Protein AF-A0A6C0D1N9-F1 (afdb_monomer_lite)

pLDDT: mean 81.64, std 12.91, range [42.56, 97.25]

Foldseek 3Di:
DWDKFKKKWFQVQFVVQKDWDDDDDDPPADDKTKIKTKTFMDGVVDPDGFWMKMKMWIWGDRPPFTKTKIWIWIDGNLFWTWIDIQDIDRDPDDPVVVSQSVFDWDWTQTGGDPDDPRPSPPWIWTWGWHDDPRMIMTMTITDPPPDD

Secondary structure (DSSP, 8-state):
---EEEEEEEHHHHHHT-EEEP--PPTTSPP-EEEEEEEEEEETT--SEEEEEEEEEEEEE-SS-EEEEEEEEEEETTSEEEEEEEPP-B----HHHHHHHT-EEEEEEPEE-SSS--TTTT-EEEEEEEEETTEEEEEEEEE-----

Sequence (148 aa):
MTSVYQYYLDVEEFVTNLVELPVISITGAPPSASIAARAPLYKVGSTTPIGTCSASFLCLNDGENVFVDISNFINIENGLIVSWFTPTTIQALELDQIIYAMITQAIVRVSTKIGNPNNFFSRTYSLTVTTNGPKIFFLFEYVPLLNA

Organism: NCBI:txid1070528

Structure (mmCIF, N/CA/C/O backbone):
data_AF-A0A6C0D1N9-F1
#
_entry.id   AF-A0A6C0D1N9-F1
#
loop_
_atom_site.group_PDB
_atom_site.id
_atom_site.type_symbol
_atom_site.label_atom_id
_atom_site.label_alt_id
_atom_site.label_comp_id
_atom_site.label_asym_id
_atom_site.label_entity_id
_atom_site.label_seq_id
_atom_site.pdbx_PDB_ins_code
_atom_site.Cartn_x
_atom_site.Cartn_y
_atom_site.Cartn_z
_atom_site.occupancy
_atom_site.B_iso_or_equiv
_atom_site.auth_seq_id
_atom_site.auth_comp_id
_atom_site.auth_asym_id
_atom_site.auth_atom_id
_atom_site.pdbx_PDB_model_num
ATOM 1 N N . MET A 1 1 ? -7.093 -6.998 25.680 1.00 47.91 1 MET A N 1
ATOM 2 C 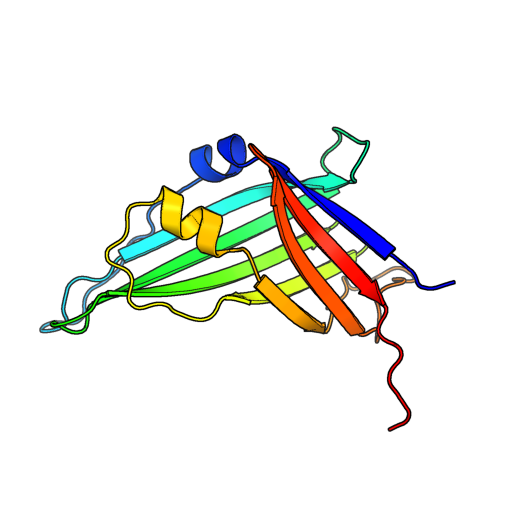CA . MET A 1 1 ? -7.692 -7.143 24.336 1.00 47.91 1 MET A CA 1
ATOM 3 C C . MET A 1 1 ? -6.656 -6.703 23.323 1.00 47.91 1 MET A C 1
ATOM 5 O O . MET A 1 1 ? -6.087 -5.634 23.511 1.00 47.91 1 MET A O 1
ATOM 9 N N . THR A 1 2 ? -6.367 -7.519 22.313 1.00 60.19 2 THR A N 1
ATOM 10 C CA . THR A 1 2 ? -5.480 -7.141 21.204 1.00 60.19 2 THR A CA 1
ATOM 11 C C . THR A 1 2 ? -6.188 -6.078 20.370 1.00 60.19 2 THR A C 1
ATOM 13 O O . THR A 1 2 ? -7.305 -6.309 19.911 1.00 60.19 2 THR A O 1
ATOM 16 N N . SER A 1 3 ? -5.597 -4.891 20.227 1.00 75.88 3 SER A N 1
ATOM 17 C CA . SER A 1 3 ? -6.167 -3.858 19.359 1.00 75.88 3 SER A CA 1
ATOM 18 C C . SER A 1 3 ? -6.010 -4.281 17.902 1.00 75.88 3 SER A C 1
ATOM 20 O O . SER A 1 3 ? -4.886 -4.512 17.451 1.00 75.88 3 SER A O 1
ATOM 22 N N . VAL A 1 4 ? -7.134 -4.358 17.189 1.00 87.94 4 VAL A N 1
ATOM 23 C CA . VAL A 1 4 ? -7.198 -4.686 15.762 1.00 87.94 4 VAL A CA 1
ATOM 24 C C . VAL A 1 4 ? -7.810 -3.506 15.015 1.00 87.94 4 VAL A C 1
ATOM 26 O O . VAL A 1 4 ? -8.898 -3.044 15.365 1.00 87.94 4 VAL A O 1
ATOM 29 N N . TYR A 1 5 ? -7.117 -3.015 13.990 1.00 91.75 5 TYR A N 1
ATOM 30 C CA . TYR A 1 5 ? -7.599 -1.938 13.127 1.00 91.75 5 TYR A CA 1
ATOM 31 C C . TYR A 1 5 ? -7.699 -2.431 11.688 1.00 91.75 5 TYR A C 1
ATOM 33 O O . TYR A 1 5 ? -6.763 -3.039 11.179 1.00 91.75 5 TYR A O 1
ATOM 41 N N . GLN A 1 6 ? -8.833 -2.162 11.041 1.00 95.12 6 GLN A N 1
ATOM 42 C CA . GLN A 1 6 ? -9.104 -2.600 9.674 1.00 95.12 6 GLN A CA 1
ATOM 43 C C . GLN A 1 6 ? -9.527 -1.425 8.805 1.00 95.12 6 GLN A C 1
ATOM 45 O O . GLN A 1 6 ? -10.497 -0.719 9.113 1.00 95.12 6 GLN A O 1
ATOM 50 N N . TYR A 1 7 ? -8.807 -1.261 7.704 1.00 95.88 7 TYR A N 1
ATOM 51 C CA . TYR A 1 7 ? -9.035 -0.220 6.715 1.00 95.88 7 TYR A CA 1
ATOM 52 C C . TYR A 1 7 ? -9.100 -0.823 5.318 1.00 95.88 7 TYR A C 1
ATOM 54 O O . TYR A 1 7 ? -8.637 -1.942 5.108 1.00 95.88 7 TYR A O 1
ATOM 62 N N . TYR A 1 8 ? -9.662 -0.085 4.369 1.00 96.50 8 TYR A N 1
ATOM 63 C CA . TYR A 1 8 ? -9.653 -0.470 2.965 1.00 96.50 8 TYR A CA 1
ATOM 64 C C . TYR A 1 8 ? -9.505 0.740 2.046 1.00 96.50 8 TYR A C 1
ATOM 66 O O . TYR A 1 8 ? -9.779 1.870 2.455 1.00 96.50 8 TYR A O 1
ATOM 74 N N . LEU A 1 9 ? -9.085 0.480 0.812 1.00 96.06 9 LEU A N 1
ATOM 75 C CA . LEU A 1 9 ? -9.242 1.381 -0.329 1.00 96.06 9 LEU A CA 1
ATOM 76 C C . LEU A 1 9 ? -9.971 0.652 -1.460 1.00 96.06 9 LEU A C 1
ATOM 78 O O . LEU A 1 9 ? -9.929 -0.582 -1.529 1.00 96.06 9 LEU A O 1
ATOM 82 N N . ASP A 1 10 ? -10.622 1.414 -2.333 1.00 95.31 10 ASP A N 1
ATOM 83 C CA . ASP A 1 10 ? -11.223 0.910 -3.564 1.00 95.31 10 ASP A CA 1
ATOM 84 C C . ASP A 1 10 ? -10.182 0.910 -4.693 1.00 95.31 10 ASP A C 1
ATOM 86 O O . ASP A 1 10 ? -9.511 1.910 -4.957 1.00 95.31 10 ASP A O 1
ATOM 90 N N . VAL A 1 11 ? -10.027 -0.241 -5.350 1.00 91.81 11 VAL A N 1
ATOM 91 C CA . VAL A 1 11 ? -9.022 -0.465 -6.401 1.00 91.81 11 VAL A CA 1
ATOM 92 C C . VAL A 1 11 ? -9.281 0.439 -7.597 1.00 91.81 11 VAL A C 1
ATOM 94 O O . VAL A 1 11 ? -8.349 1.039 -8.117 1.00 91.81 11 VAL A O 1
ATOM 97 N N . GLU A 1 12 ? -10.540 0.582 -8.007 1.00 92.94 12 GLU A N 1
ATOM 98 C CA . GLU A 1 12 ? -10.917 1.426 -9.144 1.00 92.94 12 GLU A CA 1
ATOM 99 C C . GLU A 1 12 ? -10.542 2.897 -8.914 1.00 92.94 12 GLU A C 1
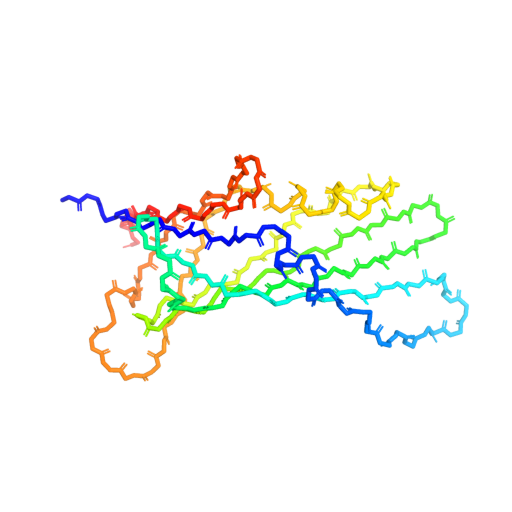ATOM 101 O O . GLU A 1 12 ? -9.973 3.546 -9.794 1.00 92.94 12 GLU A O 1
ATOM 106 N N . GLU A 1 13 ? -10.786 3.415 -7.709 1.00 93.94 13 GLU A N 1
ATOM 107 C CA . GLU A 1 13 ? -10.413 4.784 -7.348 1.00 93.94 13 GLU A CA 1
ATOM 108 C C . GLU A 1 13 ? -8.889 4.955 -7.301 1.00 93.94 13 GLU A C 1
ATOM 110 O O . GLU A 1 13 ? -8.354 5.965 -7.757 1.00 93.94 13 GLU A O 1
ATOM 115 N N . PHE A 1 14 ? -8.168 3.947 -6.806 1.00 93.50 14 PHE A N 1
ATOM 116 C CA . PHE A 1 14 ? -6.709 3.948 -6.806 1.00 93.50 14 PHE A CA 1
ATOM 117 C C . PHE A 1 14 ? -6.121 3.943 -8.221 1.00 93.50 14 PHE A C 1
ATOM 119 O O . PHE A 1 14 ? -5.236 4.748 -8.507 1.00 93.50 14 PHE A O 1
ATOM 126 N N . VAL A 1 15 ? -6.648 3.098 -9.111 1.00 90.88 15 VAL A N 1
ATOM 127 C CA . VAL A 1 15 ? -6.245 3.015 -10.525 1.00 90.88 15 VAL A CA 1
ATOM 128 C C . VAL A 1 15 ? 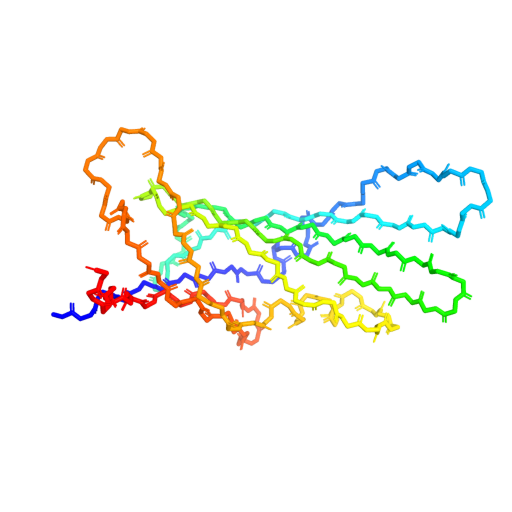-6.517 4.322 -11.255 1.00 90.88 15 VAL A C 1
ATOM 130 O O . VAL A 1 15 ? -5.656 4.818 -11.975 1.00 90.88 15 VAL A O 1
ATOM 133 N N . THR A 1 16 ? -7.692 4.913 -11.036 1.00 93.44 16 THR A N 1
ATOM 134 C CA . THR A 1 16 ? -8.085 6.180 -11.673 1.00 93.44 16 THR A CA 1
ATOM 135 C C . THR A 1 16 ? -7.150 7.330 -11.290 1.00 93.44 16 THR A C 1
ATOM 137 O O . THR A 1 16 ? -6.965 8.265 -12.066 1.00 93.44 16 THR A O 1
ATOM 140 N N . ASN A 1 17 ? -6.522 7.248 -10.115 1.00 92.81 17 ASN A N 1
ATOM 141 C CA . ASN A 1 17 ? -5.577 8.242 -9.614 1.00 92.81 17 ASN A CA 1
ATOM 142 C C . ASN A 1 17 ? -4.106 7.918 -9.929 1.00 92.81 17 ASN A C 1
ATOM 144 O O . ASN A 1 17 ? -3.216 8.572 -9.375 1.00 92.81 17 ASN A O 1
ATOM 148 N N . LEU A 1 18 ? -3.826 6.924 -10.780 1.00 92.31 18 LEU A N 1
ATOM 149 C CA . LEU A 1 18 ? -2.468 6.659 -11.247 1.00 92.31 18 LEU A CA 1
ATOM 150 C C . LEU A 1 18 ? -1.978 7.794 -12.143 1.00 92.31 18 LEU A C 1
ATOM 152 O O . LEU A 1 18 ? -2.655 8.236 -13.071 1.00 92.31 18 LEU A O 1
ATOM 156 N N . VAL A 1 19 ? -0.757 8.234 -11.872 1.00 92.56 19 VAL A N 1
ATOM 157 C CA . VAL A 1 19 ? -0.037 9.223 -12.662 1.00 92.56 19 VAL A CA 1
ATOM 158 C C . VAL A 1 19 ? 1.350 8.697 -12.986 1.00 92.56 19 VAL A C 1
ATOM 160 O O . VAL A 1 19 ? 2.057 8.180 -12.119 1.00 92.56 19 VAL A O 1
ATOM 163 N N . GLU A 1 20 ? 1.750 8.845 -14.242 1.00 90.12 20 GLU A N 1
ATOM 164 C CA . GLU A 1 20 ? 3.133 8.628 -14.646 1.00 90.12 20 GLU A CA 1
ATOM 165 C C . GLU A 1 20 ? 3.971 9.839 -14.222 1.00 90.12 20 GLU A C 1
ATOM 167 O O . GLU A 1 20 ? 3.596 10.995 -14.436 1.00 90.12 20 GLU A O 1
ATOM 172 N N . LEU A 1 21 ? 5.098 9.571 -13.572 1.00 86.75 21 LEU A N 1
ATOM 173 C CA . LEU A 1 21 ? 6.038 10.581 -13.121 1.00 86.75 21 LEU A CA 1
ATOM 174 C C . LEU A 1 21 ? 7.191 10.693 -14.124 1.00 86.75 21 LEU A C 1
ATOM 176 O O . LEU A 1 21 ? 7.682 9.675 -14.614 1.00 86.75 21 LEU A O 1
ATOM 180 N N . PRO A 1 22 ? 7.679 11.911 -14.407 1.00 83.38 22 PRO A N 1
ATOM 181 C CA . PRO A 1 22 ? 8.795 12.093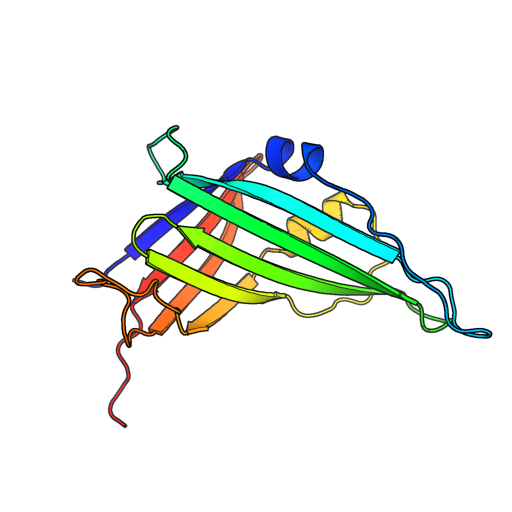 -15.322 1.00 83.38 22 PRO A CA 1
ATOM 182 C C . PRO A 1 22 ? 10.060 11.422 -14.773 1.00 83.38 22 PRO A C 1
ATOM 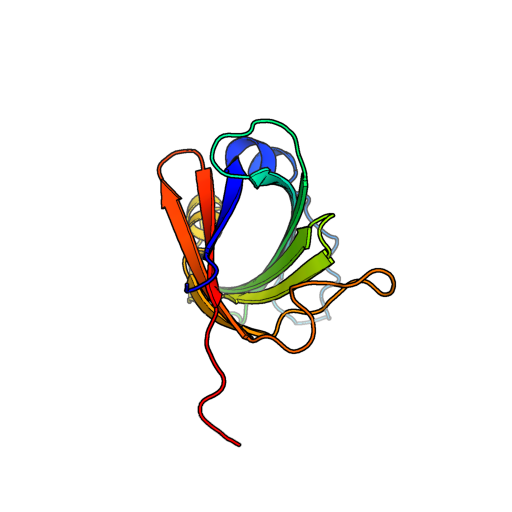184 O O . PRO A 1 22 ? 10.516 11.738 -13.672 1.00 83.38 22 PRO A O 1
ATOM 187 N N . VAL A 1 23 ? 10.654 10.530 -15.570 1.00 81.19 23 VAL A N 1
ATOM 188 C CA . VAL A 1 23 ? 11.932 9.875 -15.267 1.00 81.19 23 VAL A CA 1
ATOM 189 C C . VAL A 1 23 ? 13.007 10.414 -16.203 1.00 81.19 23 VAL A C 1
ATOM 191 O O . VAL A 1 23 ? 12.860 10.390 -17.424 1.00 81.19 23 VAL A O 1
ATOM 194 N N . ILE A 1 24 ? 14.109 10.904 -15.635 1.00 78.06 24 ILE A N 1
ATOM 195 C CA . ILE A 1 24 ? 15.277 11.320 -16.414 1.00 78.06 24 ILE A CA 1
ATOM 196 C C . ILE A 1 24 ? 16.215 10.124 -16.508 1.00 78.06 24 ILE A C 1
ATOM 198 O O . ILE A 1 24 ? 16.778 9.686 -15.506 1.00 78.06 24 ILE A O 1
ATOM 202 N N . SER A 1 25 ? 16.384 9.601 -17.720 1.00 72.94 25 SER A N 1
ATOM 203 C CA . SER A 1 25 ? 17.365 8.548 -17.974 1.00 72.94 25 SER A CA 1
ATOM 204 C C . SER A 1 25 ? 18.775 9.130 -17.964 1.00 72.94 25 SER A C 1
ATOM 206 O O . SER A 1 25 ? 19.033 10.190 -18.536 1.00 72.94 25 SER A O 1
ATOM 208 N N . ILE A 1 26 ? 19.699 8.417 -17.330 1.00 78.31 26 ILE A N 1
ATOM 209 C CA . ILE A 1 26 ? 21.129 8.700 -17.445 1.00 78.31 26 ILE A CA 1
ATOM 210 C C . ILE A 1 26 ? 21.608 8.099 -18.772 1.00 78.31 26 ILE A C 1
ATOM 212 O O . ILE A 1 26 ? 21.183 7.009 -19.152 1.00 78.31 26 ILE A O 1
ATOM 216 N N . THR A 1 27 ? 22.477 8.803 -19.499 1.00 80.12 27 THR A N 1
ATOM 217 C CA . THR A 1 27 ? 23.006 8.336 -20.789 1.00 80.12 27 THR A CA 1
ATOM 218 C C . THR A 1 27 ? 23.582 6.922 -20.678 1.00 80.12 27 THR A C 1
ATOM 220 O O . THR A 1 27 ? 24.480 6.683 -19.874 1.00 80.12 27 THR A O 1
ATOM 223 N N . GLY A 1 28 ? 23.086 5.999 -21.507 1.00 74.62 28 GLY A N 1
ATOM 224 C CA . GLY A 1 28 ? 23.526 4.599 -21.535 1.00 74.62 28 GLY A CA 1
ATOM 225 C C . GLY A 1 28 ? 22.788 3.665 -20.570 1.00 74.62 28 GLY A C 1
ATOM 226 O O . GLY A 1 28 ? 23.039 2.464 -20.612 1.00 74.62 28 GLY A O 1
ATOM 227 N N . ALA A 1 29 ? 21.874 4.178 -19.740 1.00 77.94 29 ALA A N 1
ATOM 228 C CA . ALA A 1 29 ? 20.999 3.349 -18.917 1.00 77.94 29 ALA A CA 1
ATOM 229 C C . ALA A 1 29 ? 19.770 2.867 -19.718 1.00 77.94 29 ALA A C 1
ATOM 231 O O . ALA A 1 29 ? 19.266 3.616 -20.565 1.00 77.94 29 ALA A O 1
ATOM 232 N N . PRO A 1 30 ? 19.259 1.652 -19.453 1.00 77.50 30 PRO A N 1
ATOM 233 C CA . PRO A 1 30 ? 17.987 1.200 -20.004 1.00 77.50 30 PRO A CA 1
ATOM 234 C C . PRO A 1 30 ? 16.820 2.104 -19.560 1.00 77.50 30 PRO A C 1
ATOM 236 O O . PRO A 1 30 ? 16.887 2.733 -18.497 1.00 77.50 30 PRO A O 1
ATOM 239 N N . PRO A 1 31 ? 15.732 2.176 -20.350 1.00 75.75 31 PRO A N 1
ATOM 240 C CA . PRO A 1 31 ? 14.576 2.993 -20.006 1.00 75.75 31 PRO A CA 1
ATOM 241 C C . PRO A 1 31 ? 13.943 2.506 -18.698 1.00 75.75 31 PRO A C 1
ATOM 243 O O . PRO A 1 31 ? 13.713 1.313 -18.511 1.00 75.75 31 PRO A O 1
ATOM 246 N N . SER A 1 32 ? 13.652 3.447 -17.804 1.00 80.00 32 SER A N 1
ATOM 247 C CA . SER A 1 32 ? 12.964 3.210 -16.531 1.00 80.00 32 SER A CA 1
ATOM 248 C C . SER A 1 32 ? 11.673 4.022 -16.489 1.00 80.00 32 SER A C 1
ATOM 250 O O . SER A 1 32 ? 11.593 5.086 -17.105 1.00 80.00 32 SER A O 1
ATOM 252 N N . ALA A 1 33 ? 10.680 3.537 -15.748 1.00 83.94 33 ALA A N 1
ATOM 253 C CA . ALA A 1 33 ? 9.396 4.212 -15.574 1.00 83.94 33 ALA A CA 1
ATOM 254 C C . ALA A 1 33 ? 9.082 4.385 -14.088 1.00 83.94 33 ALA A C 1
ATOM 256 O O . ALA A 1 33 ? 9.518 3.598 -13.247 1.00 83.94 33 ALA A O 1
ATOM 257 N N . SER A 1 34 ? 8.329 5.431 -13.765 1.00 87.81 34 SER A N 1
ATOM 258 C CA . SER A 1 34 ? 7.870 5.698 -12.408 1.00 87.81 34 SER A CA 1
ATOM 259 C C . SER A 1 34 ? 6.397 6.052 -12.458 1.00 87.81 34 SER A C 1
ATOM 261 O O . SER A 1 34 ? 5.996 6.947 -13.197 1.00 87.81 34 SER A O 1
ATOM 263 N N . ILE A 1 35 ? 5.589 5.335 -11.689 1.00 90.75 35 ILE A N 1
ATOM 264 C CA . ILE A 1 35 ? 4.149 5.561 -11.587 1.00 90.75 35 ILE A CA 1
ATOM 265 C C . ILE A 1 35 ? 3.828 5.775 -10.114 1.00 90.75 35 ILE A C 1
ATOM 267 O O . ILE A 1 35 ? 4.407 5.127 -9.245 1.00 90.75 35 ILE A O 1
ATOM 271 N N . ALA A 1 36 ? 2.905 6.673 -9.804 1.00 92.56 36 ALA A N 1
ATOM 272 C CA . ALA A 1 36 ? 2.404 6.838 -8.450 1.00 92.56 36 ALA A CA 1
ATOM 273 C C . ALA A 1 36 ? 0.884 6.940 -8.443 1.00 92.56 36 ALA A C 1
ATOM 275 O O . ALA A 1 36 ? 0.286 7.435 -9.389 1.00 92.56 36 ALA A O 1
ATOM 276 N N . ALA A 1 37 ? 0.261 6.503 -7.357 1.00 94.19 37 ALA A N 1
ATOM 277 C CA . ALA A 1 37 ? -1.162 6.697 -7.116 1.00 94.19 37 ALA A CA 1
ATOM 278 C C . ALA A 1 37 ? -1.417 7.112 -5.674 1.00 94.19 37 ALA A C 1
ATOM 280 O O . ALA A 1 37 ? -0.635 6.823 -4.761 1.00 94.19 37 ALA A O 1
ATOM 281 N N . ARG A 1 38 ? -2.555 7.775 -5.477 1.00 94.88 38 ARG A N 1
ATOM 282 C CA . ARG A 1 38 ? -3.085 8.123 -4.164 1.00 94.88 38 ARG A CA 1
ATOM 283 C C . ARG A 1 38 ? -4.589 7.898 -4.144 1.00 94.88 38 ARG A C 1
ATOM 285 O O . ARG A 1 38 ? -5.290 8.386 -5.018 1.00 94.88 38 ARG A O 1
ATOM 292 N N . ALA A 1 39 ? -5.083 7.212 -3.122 1.00 96.25 39 ALA A N 1
ATOM 293 C CA . ALA A 1 39 ? -6.508 6.980 -2.907 1.00 96.25 39 ALA A CA 1
ATOM 294 C C . ALA A 1 39 ? -6.903 7.291 -1.459 1.00 96.25 39 ALA A C 1
ATOM 296 O O . ALA A 1 39 ? -6.055 7.216 -0.554 1.00 96.25 39 ALA A O 1
ATOM 297 N N . PRO A 1 40 ? -8.173 7.646 -1.208 1.00 97.25 40 PRO A N 1
ATOM 298 C CA . PRO A 1 40 ? -8.700 7.697 0.144 1.00 97.25 40 PRO A CA 1
ATOM 299 C C . PRO A 1 40 ? -8.663 6.318 0.811 1.00 97.25 40 PRO A C 1
ATOM 301 O O . PRO A 1 40 ? -8.698 5.269 0.171 1.00 97.25 40 PRO A O 1
ATOM 304 N N . LEU A 1 41 ? -8.579 6.340 2.138 1.00 97.12 41 LEU A N 1
ATOM 305 C CA . LEU A 1 41 ? -8.747 5.169 2.988 1.00 97.12 41 LEU A CA 1
ATOM 306 C C . LEU A 1 41 ? -10.045 5.269 3.764 1.00 97.12 41 LEU A C 1
ATOM 308 O O . LEU A 1 41 ? -10.401 6.328 4.283 1.00 97.12 41 LEU A O 1
ATOM 312 N N . TYR A 1 42 ? -10.672 4.121 3.946 1.00 96.81 42 TYR A N 1
ATOM 313 C CA . TYR A 1 42 ? -11.926 3.959 4.652 1.00 96.81 42 TYR A CA 1
ATOM 314 C C . TYR A 1 42 ? -11.749 2.991 5.812 1.00 96.81 42 TYR A C 1
ATOM 316 O O . TYR A 1 42 ? -10.940 2.065 5.766 1.00 96.81 42 TYR A O 1
ATOM 324 N N . LYS A 1 43 ? -12.540 3.170 6.868 1.00 95.69 43 LYS A N 1
ATOM 325 C CA . LYS A 1 43 ? -12.678 2.153 7.915 1.00 95.69 43 LYS A CA 1
ATOM 326 C C . LYS A 1 43 ? -13.652 1.082 7.438 1.00 95.69 43 LYS A C 1
ATOM 328 O O . LYS A 1 43 ? -14.700 1.426 6.896 1.00 95.69 43 LYS A O 1
ATOM 333 N N . VAL A 1 44 ? -13.366 -0.197 7.689 1.00 94.06 44 VAL A N 1
ATOM 334 C CA . VAL A 1 44 ? -14.326 -1.276 7.385 1.00 94.06 44 VAL A CA 1
ATOM 335 C C . VAL A 1 44 ? -15.672 -0.987 8.067 1.00 94.06 44 VAL A C 1
ATOM 337 O O . VAL A 1 44 ? -15.720 -0.687 9.260 1.00 94.06 44 VAL A O 1
ATOM 340 N N . GLY A 1 45 ? -16.756 -1.035 7.285 1.00 93.25 45 GLY A N 1
ATOM 341 C CA . GLY A 1 45 ? -18.112 -0.673 7.720 1.00 93.25 45 GLY A CA 1
ATOM 342 C C . GLY A 1 45 ? -18.479 0.811 7.568 1.00 93.25 45 GLY A C 1
ATOM 343 O O . GLY A 1 45 ? -19.591 1.188 7.921 1.00 93.25 45 GLY A O 1
ATOM 344 N N . SER A 1 46 ? -17.581 1.649 7.043 1.00 94.50 46 SER A N 1
ATOM 345 C CA . SER A 1 46 ? -17.822 3.064 6.743 1.00 94.50 46 SER A CA 1
ATOM 346 C C . SER A 1 46 ? -17.500 3.379 5.281 1.00 94.50 46 SER A C 1
ATOM 348 O O . SER A 1 46 ? -16.618 2.760 4.684 1.00 94.50 46 SER A O 1
ATOM 350 N N . THR A 1 47 ? -18.195 4.369 4.725 1.00 93.69 47 THR A N 1
ATOM 351 C CA . THR A 1 47 ? -17.929 4.965 3.404 1.00 93.69 47 THR A CA 1
ATOM 352 C C . THR A 1 47 ? -17.361 6.381 3.514 1.00 93.69 47 THR A C 1
ATOM 354 O O . THR A 1 47 ? -17.172 7.050 2.505 1.00 93.69 47 THR A O 1
ATOM 357 N N . THR A 1 48 ? -17.096 6.866 4.730 1.00 95.94 48 THR A N 1
ATOM 358 C CA . THR A 1 48 ? -16.453 8.167 4.947 1.00 95.94 48 THR A CA 1
ATOM 359 C C . THR A 1 48 ? -14.933 8.002 4.880 1.00 95.94 48 THR A C 1
ATOM 361 O O . THR A 1 48 ? -14.402 7.180 5.640 1.00 95.94 48 THR A O 1
ATOM 364 N N . PRO A 1 49 ? -14.225 8.765 4.025 1.00 96.31 49 PRO A N 1
ATOM 365 C CA . PRO A 1 49 ? -12.767 8.790 4.013 1.00 96.31 49 PRO A CA 1
ATOM 366 C C . PRO A 1 49 ? -12.209 9.233 5.368 1.00 96.31 49 PRO A C 1
ATOM 368 O O . PRO A 1 49 ? -12.733 10.154 5.987 1.00 96.31 49 PRO A O 1
ATOM 371 N N . ILE A 1 50 ? -11.143 8.584 5.826 1.00 95.50 50 ILE A N 1
ATOM 372 C CA . ILE A 1 50 ? -10.484 8.860 7.119 1.00 95.50 50 ILE A CA 1
ATOM 373 C C . ILE A 1 50 ? -8.967 9.032 6.988 1.00 95.50 50 ILE A C 1
ATOM 375 O O . ILE A 1 50 ? -8.239 9.077 7.983 1.00 95.50 50 ILE A O 1
ATOM 379 N N . GLY A 1 51 ? -8.459 9.052 5.761 1.00 95.06 51 GLY A N 1
ATOM 380 C CA . GLY A 1 51 ? -7.035 9.089 5.479 1.00 95.06 51 GLY A CA 1
ATOM 381 C C . GLY A 1 51 ? -6.744 8.849 4.010 1.00 95.06 51 GLY A C 1
ATOM 382 O O . GLY A 1 51 ? -7.650 8.838 3.180 1.00 95.06 51 GLY A O 1
ATOM 383 N N . THR A 1 52 ? -5.472 8.628 3.701 1.00 96.25 52 THR A N 1
ATOM 384 C CA . THR A 1 52 ? -5.018 8.326 2.342 1.00 96.25 52 THR A CA 1
ATOM 385 C C . THR A 1 52 ? -3.981 7.217 2.332 1.00 96.25 52 THR A C 1
ATOM 387 O O . THR A 1 52 ? -3.116 7.179 3.212 1.00 96.25 52 THR A O 1
ATOM 390 N N . CYS A 1 53 ? -4.033 6.382 1.299 1.00 95.19 53 CYS A N 1
ATOM 391 C CA . CYS A 1 53 ? -2.965 5.478 0.903 1.00 95.19 53 CYS A CA 1
ATOM 392 C C . CYS A 1 53 ? -2.316 6.026 -0.367 1.00 95.19 53 CYS A C 1
ATOM 394 O O . CYS A 1 53 ? -3.017 6.418 -1.297 1.00 95.19 53 CYS A O 1
ATOM 396 N N . SER A 1 54 ? -0.992 6.041 -0.407 1.00 94.75 54 SER A N 1
ATOM 397 C CA . SER A 1 54 ? -0.210 6.343 -1.598 1.00 94.75 54 SER A CA 1
ATOM 398 C C . SER A 1 54 ? 0.711 5.171 -1.894 1.00 94.75 54 SER A C 1
ATOM 400 O O . SER A 1 54 ? 1.243 4.567 -0.961 1.00 94.75 54 SER A O 1
ATOM 402 N N . ALA A 1 55 ? 0.942 4.887 -3.171 1.00 92.62 55 ALA A N 1
ATOM 403 C CA . ALA A 1 55 ? 2.021 4.000 -3.575 1.00 92.62 55 ALA A CA 1
ATOM 404 C C . ALA A 1 55 ? 2.794 4.589 -4.751 1.00 92.62 55 ALA A C 1
ATO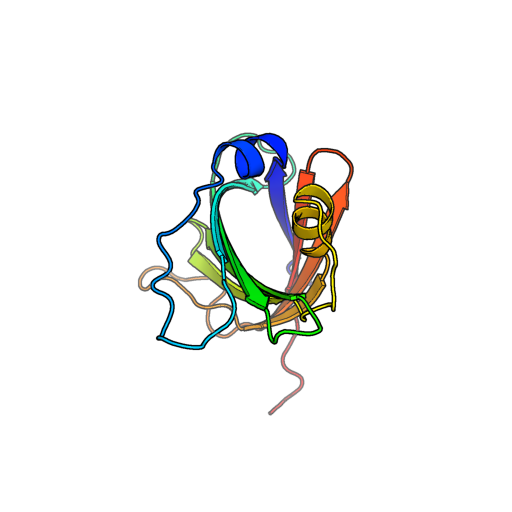M 406 O O . ALA A 1 55 ? 2.225 5.305 -5.577 1.00 92.62 55 ALA A O 1
ATOM 407 N N . SER A 1 56 ? 4.083 4.282 -4.811 1.00 91.38 56 SER A N 1
ATOM 408 C CA . SER A 1 56 ? 4.935 4.552 -5.963 1.00 91.38 56 SER A CA 1
ATOM 409 C C . SER A 1 56 ? 5.556 3.256 -6.456 1.00 91.38 56 SER A C 1
ATOM 411 O O . SER A 1 56 ? 6.060 2.468 -5.654 1.00 91.38 56 SER A O 1
ATOM 413 N N . PHE A 1 57 ? 5.539 3.089 -7.769 1.00 87.81 57 PHE A N 1
ATOM 414 C CA . PHE A 1 57 ? 6.022 1.943 -8.515 1.00 87.81 57 PHE A CA 1
ATOM 415 C C . PHE A 1 57 ? 7.215 2.410 -9.337 1.00 87.81 57 PHE A C 1
ATOM 417 O O . PHE A 1 57 ? 7.059 3.194 -10.275 1.00 87.81 57 PHE A O 1
ATOM 424 N N . LEU A 1 58 ? 8.407 1.972 -8.950 1.00 87.25 58 LEU A N 1
ATOM 425 C CA . LEU A 1 58 ? 9.628 2.236 -9.692 1.00 87.25 58 LEU A CA 1
ATOM 426 C C . LEU A 1 58 ? 9.956 0.997 -10.521 1.00 87.25 58 LEU A C 1
ATOM 428 O O . LEU A 1 58 ? 10.300 -0.047 -9.971 1.00 87.25 58 LEU A O 1
ATOM 432 N N . CYS A 1 59 ? 9.842 1.129 -11.838 1.00 83.06 59 CYS A N 1
ATOM 433 C CA . CYS A 1 59 ? 10.156 0.077 -12.793 1.00 83.06 59 CYS A CA 1
ATOM 434 C C . CYS A 1 59 ? 11.587 0.275 -13.298 1.00 83.06 59 CYS A C 1
ATOM 436 O O . CYS A 1 59 ? 11.859 1.209 -14.059 1.00 83.06 59 CYS A O 1
ATOM 438 N N . LEU A 1 60 ? 12.489 -0.607 -12.876 1.00 81.00 60 LEU A N 1
ATOM 439 C CA . LEU A 1 60 ? 13.894 -0.618 -13.265 1.00 81.00 60 LEU A CA 1
ATOM 440 C C . LEU A 1 60 ? 14.130 -1.711 -14.299 1.00 81.00 60 LEU A C 1
ATOM 442 O O . LEU A 1 60 ? 13.765 -2.863 -14.082 1.00 81.00 60 LEU A O 1
ATOM 446 N N . ASN A 1 61 ? 14.767 -1.352 -15.406 1.00 78.06 61 ASN A N 1
ATOM 447 C CA . ASN A 1 61 ? 15.208 -2.295 -16.425 1.00 78.06 61 ASN A CA 1
ATOM 448 C C . ASN A 1 61 ? 16.740 -2.367 -16.387 1.00 78.06 61 ASN A C 1
ATOM 450 O O . ASN A 1 61 ? 17.398 -1.327 -16.435 1.00 78.06 61 ASN A O 1
ATOM 454 N N . ASP A 1 62 ? 17.309 -3.567 -16.274 1.00 78.94 62 ASP A N 1
ATOM 455 C CA . ASP A 1 62 ? 18.767 -3.782 -16.271 1.00 78.94 62 ASP A CA 1
ATOM 456 C C . ASP A 1 62 ? 19.320 -4.268 -17.626 1.00 78.94 62 ASP A C 1
ATOM 458 O O . ASP A 1 62 ? 20.521 -4.488 -17.768 1.00 78.94 62 ASP A O 1
ATOM 462 N N . GLY A 1 63 ? 18.456 -4.381 -18.639 1.00 76.12 63 GLY A N 1
ATOM 463 C CA . GLY A 1 63 ? 18.756 -4.894 -19.975 1.00 76.12 63 GLY A CA 1
ATOM 464 C C . GLY A 1 63 ? 18.315 -6.343 -20.194 1.00 76.12 63 GLY A C 1
ATOM 465 O O . GLY A 1 63 ? 18.112 -6.733 -21.343 1.00 76.12 63 GLY A O 1
ATOM 466 N N . GLU A 1 64 ? 18.108 -7.115 -19.124 1.00 78.06 64 GLU A N 1
ATOM 467 C CA . GLU A 1 64 ? 17.666 -8.516 -19.178 1.00 78.06 64 GLU A CA 1
ATOM 468 C C . GLU A 1 64 ? 16.322 -8.726 -18.467 1.00 78.06 64 GLU A C 1
ATOM 470 O O . GLU A 1 64 ? 15.494 -9.517 -18.921 1.00 78.06 64 GLU A O 1
ATOM 475 N N . ASN A 1 65 ? 16.083 -7.995 -17.378 1.00 74.38 65 ASN A N 1
ATOM 476 C CA . ASN A 1 65 ? 14.925 -8.119 -16.504 1.00 74.38 65 ASN A CA 1
ATOM 477 C C . ASN A 1 65 ? 14.290 -6.754 -16.209 1.00 74.38 65 ASN A C 1
ATOM 479 O O . ASN A 1 65 ? 14.934 -5.705 -16.264 1.00 74.38 65 ASN A O 1
ATOM 483 N N . VAL A 1 66 ? 13.007 -6.790 -15.836 1.00 76.44 66 VAL A N 1
ATOM 484 C CA . VAL A 1 66 ? 12.288 -5.645 -15.265 1.00 76.44 66 VAL A CA 1
ATOM 485 C C . VAL A 1 66 ? 11.975 -5.945 -13.802 1.00 76.44 66 VAL A C 1
ATOM 487 O O . VAL A 1 66 ? 11.336 -6.951 -13.483 1.00 76.44 66 VAL A O 1
ATOM 490 N N . PHE A 1 67 ? 12.431 -5.060 -12.922 1.00 78.19 67 PHE A N 1
ATOM 491 C CA . PHE A 1 67 ? 12.160 -5.075 -11.490 1.00 78.19 67 PHE A CA 1
ATOM 492 C C . PHE A 1 67 ? 11.165 -3.975 -11.156 1.00 78.19 67 PHE A C 1
ATOM 494 O O . PHE A 1 67 ? 11.294 -2.857 -11.655 1.00 78.19 67 PHE A O 1
ATOM 501 N N . VAL A 1 68 ? 10.203 -4.275 -10.284 1.00 82.06 68 VAL A N 1
ATOM 502 C CA . VAL A 1 68 ? 9.257 -3.274 -9.783 1.00 82.06 68 VAL A CA 1
ATOM 503 C C . VAL A 1 68 ? 9.374 -3.149 -8.277 1.00 82.06 68 VAL A C 1
ATOM 505 O O . VAL A 1 68 ? 8.978 -4.044 -7.530 1.00 82.06 68 VAL A O 1
ATOM 508 N N . ASP A 1 69 ? 9.925 -2.019 -7.847 1.00 83.38 69 ASP A N 1
ATOM 509 C CA . ASP A 1 69 ? 9.961 -1.606 -6.451 1.00 83.38 69 ASP A CA 1
ATOM 510 C C . ASP A 1 69 ? 8.661 -0.877 -6.109 1.00 83.38 69 ASP A C 1
ATOM 512 O O . ASP A 1 69 ? 8.328 0.146 -6.715 1.00 83.38 69 ASP A O 1
ATOM 516 N N . ILE A 1 70 ? 7.937 -1.374 -5.104 1.00 87.38 70 ILE A N 1
ATOM 517 C CA . ILE A 1 70 ? 6.699 -0.748 -4.631 1.00 87.38 70 ILE A CA 1
ATOM 518 C C . ILE A 1 70 ? 6.938 -0.153 -3.250 1.00 87.38 70 ILE A C 1
ATOM 520 O O . ILE A 1 70 ? 7.187 -0.868 -2.276 1.00 87.38 70 ILE A O 1
ATOM 524 N N . SER A 1 71 ? 6.819 1.168 -3.155 1.00 90.06 71 SER A N 1
ATOM 525 C CA . SER A 1 71 ? 6.839 1.887 -1.879 1.00 90.06 71 SER A CA 1
ATOM 526 C C . SER A 1 71 ? 5.428 2.305 -1.516 1.00 90.06 71 SER A C 1
ATOM 528 O O . SER A 1 71 ? 4.767 2.985 -2.295 1.00 90.06 71 SER A O 1
ATOM 530 N N . ASN A 1 72 ? 4.976 1.933 -0.324 1.00 92.00 72 ASN A N 1
ATOM 531 C CA . ASN A 1 72 ? 3.625 2.200 0.146 1.00 92.00 72 ASN A CA 1
ATOM 532 C C . ASN A 1 72 ? 3.650 3.161 1.331 1.00 92.00 72 ASN A C 1
ATOM 534 O O . ASN A 1 72 ? 4.563 3.126 2.162 1.00 92.00 72 ASN A O 1
ATOM 538 N N . PHE A 1 73 ? 2.620 3.995 1.433 1.00 93.12 73 PHE A N 1
ATOM 539 C CA . PHE A 1 73 ? 2.461 4.966 2.504 1.00 93.12 73 PHE A CA 1
ATOM 540 C C . PHE A 1 73 ? 0.991 5.128 2.894 1.00 93.12 73 PHE A C 1
ATOM 542 O O . PHE A 1 73 ? 0.144 5.430 2.060 1.00 93.12 73 PHE A O 1
ATOM 549 N N . ILE A 1 74 ? 0.693 4.996 4.182 1.00 93.62 74 ILE A N 1
ATOM 550 C CA . ILE A 1 74 ? -0.621 5.227 4.779 1.00 93.62 74 ILE A CA 1
ATOM 551 C C . ILE A 1 74 ? -0.529 6.397 5.750 1.00 93.62 74 ILE A C 1
ATOM 553 O O . ILE A 1 74 ? 0.379 6.463 6.578 1.00 93.62 74 ILE A O 1
ATOM 557 N N . ASN A 1 75 ? -1.514 7.290 5.692 1.00 92.56 75 ASN A N 1
ATOM 558 C CA . ASN A 1 75 ? -1.691 8.376 6.647 1.00 92.56 75 ASN A CA 1
ATOM 559 C C . ASN A 1 75 ? -3.173 8.528 6.991 1.00 92.56 75 ASN A C 1
ATOM 561 O O . ASN A 1 75 ? -3.969 8.944 6.149 1.00 92.56 75 ASN A O 1
ATOM 565 N N . ILE A 1 76 ? -3.526 8.205 8.233 1.00 90.69 76 ILE A N 1
ATOM 566 C CA . ILE A 1 76 ? -4.892 8.275 8.754 1.00 90.69 76 ILE A CA 1
ATOM 567 C C . ILE A 1 76 ? -5.013 9.455 9.724 1.00 90.69 76 ILE A C 1
ATOM 569 O O . ILE A 1 76 ? -4.075 9.837 10.432 1.00 90.69 76 ILE A O 1
ATOM 573 N N . GLU A 1 77 ? -6.188 10.072 9.761 1.00 85.56 77 GLU A N 1
ATOM 574 C CA . GLU A 1 77 ? -6.496 11.218 10.622 1.00 85.56 77 GLU A CA 1
ATOM 575 C C . GLU A 1 77 ? -6.332 10.918 12.114 1.00 85.56 77 GLU A C 1
ATOM 577 O O . GLU A 1 77 ? -5.894 11.785 12.865 1.00 85.56 77 GLU A O 1
ATOM 582 N N . ASN A 1 78 ? -6.563 9.669 12.530 1.00 82.31 78 ASN A N 1
ATOM 583 C CA . ASN A 1 78 ? -6.345 9.205 13.905 1.00 82.31 78 ASN A CA 1
ATOM 584 C C . ASN A 1 78 ? -4.860 9.140 14.321 1.00 82.31 78 ASN A C 1
ATOM 586 O O . ASN A 1 78 ? -4.549 8.731 15.440 1.00 82.31 78 ASN A O 1
ATOM 590 N N . GLY A 1 79 ? -3.952 9.522 13.421 1.00 82.44 79 GLY A N 1
ATOM 591 C CA . GLY A 1 79 ? -2.526 9.616 13.672 1.00 82.44 79 GLY A CA 1
ATOM 592 C C . GLY A 1 79 ? -1.740 8.338 13.388 1.00 82.44 79 GLY A C 1
ATOM 593 O O . GLY A 1 79 ? -0.556 8.322 13.717 1.00 82.44 79 GLY A O 1
ATOM 594 N N . LEU A 1 80 ? -2.349 7.308 12.786 1.00 86.62 80 LEU A N 1
ATOM 595 C CA . LEU A 1 80 ? -1.637 6.161 12.213 1.00 86.62 80 LEU A CA 1
ATOM 596 C C . LEU A 1 80 ? -0.914 6.593 10.926 1.00 86.62 80 LEU A C 1
ATOM 598 O O . LEU A 1 80 ? -1.567 6.931 9.936 1.00 86.62 80 LEU A O 1
ATOM 602 N N . ILE A 1 81 ? 0.420 6.562 10.929 1.00 88.69 81 ILE A N 1
ATOM 603 C CA . ILE A 1 81 ? 1.250 6.755 9.732 1.00 88.69 81 ILE A CA 1
ATOM 604 C C . ILE A 1 81 ? 2.160 5.544 9.557 1.00 88.69 81 ILE A C 1
ATOM 606 O O . ILE A 1 81 ? 2.870 5.162 10.485 1.00 88.69 81 ILE A O 1
ATOM 610 N N . VAL A 1 82 ? 2.164 4.939 8.373 1.00 89.25 82 VAL A N 1
ATOM 611 C CA . VAL A 1 82 ? 2.955 3.734 8.091 1.00 89.25 82 VAL A CA 1
ATOM 612 C C . VAL A 1 82 ? 3.537 3.815 6.692 1.00 89.25 82 VAL A C 1
ATOM 614 O O . VAL A 1 82 ? 2.831 4.188 5.762 1.00 89.25 82 VAL A O 1
ATOM 617 N N . SER A 1 83 ? 4.798 3.428 6.534 1.00 89.25 83 SER A N 1
ATOM 618 C CA . SER A 1 83 ? 5.395 3.133 5.234 1.00 89.25 83 SER A CA 1
ATOM 619 C C . SER A 1 83 ? 5.995 1.735 5.236 1.00 89.25 83 SER A C 1
ATOM 621 O O . SER A 1 83 ? 6.468 1.254 6.268 1.00 89.25 83 SER A O 1
ATOM 623 N N . TRP A 1 84 ? 5.952 1.073 4.086 1.00 88.31 84 TRP A N 1
ATOM 624 C CA . TRP A 1 84 ? 6.598 -0.220 3.884 1.00 88.31 84 TRP A CA 1
ATOM 625 C C . TRP A 1 84 ? 6.927 -0.423 2.407 1.00 88.31 84 TRP A C 1
ATOM 627 O O . TRP A 1 84 ? 6.294 0.164 1.526 1.00 88.31 84 TRP A O 1
ATOM 637 N N . PHE A 1 85 ? 7.907 -1.281 2.149 1.00 83.12 85 PHE A N 1
ATOM 638 C CA . PHE A 1 85 ? 8.238 -1.740 0.807 1.00 83.12 85 PHE A CA 1
ATOM 639 C C . PHE A 1 85 ? 7.585 -3.097 0.567 1.00 83.12 85 PHE A C 1
ATOM 641 O O . PHE A 1 85 ? 7.568 -3.944 1.465 1.00 83.12 85 PHE A O 1
ATOM 648 N N . THR A 1 86 ? 7.049 -3.307 -0.630 1.00 81.81 86 THR A N 1
ATOM 649 C CA . THR A 1 86 ? 6.677 -4.649 -1.082 1.00 81.81 86 THR A CA 1
ATOM 650 C C . THR A 1 86 ? 7.878 -5.246 -1.817 1.00 81.81 86 THR A C 1
ATOM 652 O O . THR A 1 86 ? 8.433 -4.554 -2.672 1.00 81.81 86 THR A O 1
ATOM 655 N N . PRO A 1 87 ? 8.314 -6.478 -1.490 1.00 64.88 87 PRO A N 1
ATOM 656 C CA . PRO A 1 87 ? 9.459 -7.104 -2.146 1.00 64.88 87 PRO A CA 1
ATOM 657 C C . PRO A 1 87 ? 9.316 -7.127 -3.672 1.00 64.88 87 PRO A C 1
ATOM 659 O O . PRO A 1 87 ? 8.248 -7.457 -4.190 1.00 64.88 87 PRO A O 1
ATOM 662 N N . THR A 1 88 ? 10.404 -6.808 -4.371 1.00 63.47 88 THR A N 1
ATOM 663 C CA . THR A 1 88 ? 10.497 -6.878 -5.831 1.00 63.47 88 THR A CA 1
ATOM 664 C C . THR A 1 88 ? 10.248 -8.291 -6.328 1.00 63.47 88 THR A C 1
ATOM 666 O O . THR A 1 88 ? 10.779 -9.266 -5.794 1.00 63.47 88 THR A O 1
ATOM 669 N N . THR A 1 89 ? 9.478 -8.407 -7.404 1.00 59.84 89 THR A N 1
ATOM 670 C CA . THR A 1 89 ? 9.462 -9.618 -8.227 1.00 59.84 89 THR A CA 1
ATOM 671 C C . THR A 1 89 ? 9.999 -9.275 -9.613 1.00 59.84 89 THR A C 1
ATOM 673 O O . THR A 1 89 ? 9.821 -8.153 -10.088 1.00 59.84 89 THR A O 1
ATOM 676 N N . ILE A 1 90 ? 10.713 -10.217 -10.241 1.00 60.22 90 ILE A N 1
ATOM 677 C CA . ILE A 1 90 ? 11.012 -10.141 -11.678 1.00 60.22 90 ILE A CA 1
ATOM 678 C C . ILE A 1 90 ? 9.670 -10.297 -12.363 1.00 60.22 90 ILE A C 1
ATOM 680 O O . ILE A 1 90 ? 9.026 -11.340 -12.223 1.00 60.22 90 ILE A O 1
ATOM 684 N N . GLN A 1 91 ? 9.207 -9.250 -13.023 1.00 59.19 91 GLN A N 1
ATOM 685 C CA . GLN A 1 91 ? 7.805 -9.206 -13.375 1.00 59.19 91 GLN A CA 1
ATOM 686 C C . GLN A 1 91 ? 7.679 -8.546 -14.754 1.00 59.19 91 GLN A C 1
ATOM 688 O O . GLN A 1 91 ? 7.953 -7.365 -14.949 1.00 59.19 91 GLN A O 1
ATOM 693 N N . ALA A 1 92 ? 7.317 -9.364 -15.745 1.00 53.22 92 ALA A N 1
ATOM 694 C CA . ALA A 1 92 ? 6.859 -8.905 -17.051 1.00 53.22 92 ALA A CA 1
ATOM 695 C C . ALA A 1 92 ? 5.393 -8.489 -16.876 1.00 53.22 92 ALA A C 1
ATOM 697 O O . ALA A 1 92 ? 4.527 -9.351 -16.754 1.00 53.22 92 ALA A O 1
ATOM 698 N N . LEU A 1 93 ? 5.131 -7.193 -16.718 1.00 54.88 93 LEU A N 1
ATOM 699 C CA . LEU A 1 93 ? 3.949 -6.739 -15.985 1.00 54.88 93 LEU A CA 1
ATOM 700 C C . LEU A 1 93 ? 2.930 -5.956 -16.796 1.00 54.88 93 LEU A C 1
ATOM 702 O O . LEU A 1 93 ? 3.204 -4.859 -17.275 1.00 54.88 93 LEU A O 1
ATOM 706 N N . GLU A 1 94 ? 1.708 -6.471 -16.763 1.00 65.94 94 GLU A N 1
ATOM 707 C CA . GLU A 1 94 ? 0.483 -5.683 -16.864 1.00 65.94 94 GLU A CA 1
ATOM 708 C C . GLU A 1 94 ? 0.220 -4.968 -15.523 1.00 65.94 94 GLU A C 1
ATOM 710 O O . GLU A 1 94 ? 0.439 -5.538 -14.450 1.00 65.94 94 GLU A O 1
ATOM 715 N N . LEU A 1 95 ? -0.286 -3.733 -15.567 1.00 68.50 95 LEU A N 1
ATOM 716 C CA . LEU A 1 95 ? -0.534 -2.880 -14.393 1.00 68.50 95 LEU A CA 1
ATOM 717 C C . LEU A 1 95 ? -1.397 -3.558 -13.309 1.00 68.50 95 LEU A C 1
ATOM 719 O O . LEU A 1 95 ? -1.146 -3.390 -12.115 1.00 68.50 95 LEU A O 1
ATOM 723 N N . ASP A 1 96 ? -2.366 -4.378 -13.713 1.00 63.56 96 ASP A N 1
ATOM 724 C CA . ASP A 1 96 ? -3.232 -5.116 -12.790 1.00 63.56 96 ASP A CA 1
ATOM 725 C C . ASP A 1 96 ? -2.434 -6.051 -11.875 1.00 63.56 96 ASP A C 1
ATOM 727 O O . ASP A 1 96 ? -2.674 -6.108 -10.668 1.00 63.56 96 ASP A O 1
ATOM 731 N N . GLN A 1 97 ? -1.432 -6.750 -12.414 1.00 69.31 97 GLN A N 1
ATOM 732 C CA . GLN A 1 97 ? -0.598 -7.652 -11.619 1.00 69.31 97 GLN A CA 1
ATOM 733 C C . GLN A 1 97 ? 0.235 -6.891 -10.579 1.00 69.31 97 GLN A C 1
ATOM 735 O O . GLN A 1 97 ? 0.463 -7.415 -9.490 1.00 69.31 97 GLN A O 1
ATOM 740 N N . ILE A 1 98 ? 0.635 -5.650 -10.876 1.00 69.56 98 ILE A N 1
ATOM 741 C CA . ILE A 1 98 ? 1.369 -4.777 -9.946 1.00 69.56 98 ILE A CA 1
ATOM 742 C C . ILE A 1 98 ? 0.482 -4.374 -8.769 1.00 69.56 98 ILE A C 1
ATOM 744 O O . ILE A 1 98 ? 0.904 -4.416 -7.613 1.00 69.56 98 ILE A O 1
ATOM 748 N N . ILE A 1 99 ? -0.765 -4.003 -9.050 1.00 69.69 99 ILE A N 1
ATOM 749 C CA . ILE A 1 99 ? -1.716 -3.584 -8.018 1.00 69.69 99 ILE A CA 1
ATOM 750 C C . ILE A 1 99 ? -2.013 -4.748 -7.073 1.00 69.69 99 ILE A C 1
ATOM 752 O O . ILE A 1 99 ? -1.978 -4.586 -5.853 1.00 69.69 99 ILE A O 1
ATOM 756 N N . TYR A 1 100 ? -2.231 -5.950 -7.613 1.00 68.88 100 TYR A N 1
ATOM 757 C CA . TYR A 1 100 ? -2.431 -7.138 -6.783 1.00 68.88 100 TYR A CA 1
ATOM 758 C C . TYR A 1 100 ? -1.146 -7.615 -6.092 1.00 68.88 100 TYR A C 1
ATOM 760 O O . TYR A 1 100 ? -1.232 -8.256 -5.046 1.00 68.88 100 TYR A O 1
ATOM 768 N N . ALA A 1 101 ? 0.042 -7.259 -6.588 1.00 61.03 101 ALA A N 1
ATOM 769 C CA . ALA A 1 101 ? 1.301 -7.547 -5.902 1.00 61.03 101 ALA A CA 1
ATOM 770 C C . ALA A 1 101 ? 1.456 -6.774 -4.580 1.00 61.03 101 ALA A C 1
ATOM 772 O O . ALA A 1 101 ? 2.254 -7.179 -3.744 1.00 61.03 101 ALA A O 1
ATOM 773 N N . MET A 1 102 ? 0.662 -5.723 -4.320 1.00 65.94 102 MET A N 1
ATOM 774 C CA . MET A 1 102 ? 0.663 -5.003 -3.033 1.00 65.94 102 MET A CA 1
ATOM 775 C C . MET A 1 102 ? 0.258 -5.880 -1.828 1.00 65.94 102 MET A C 1
ATOM 777 O O . MET A 1 102 ? 0.433 -5.457 -0.683 1.00 65.94 102 MET A O 1
ATOM 781 N N . ILE A 1 103 ? -0.268 -7.089 -2.063 1.00 68.50 103 ILE A N 1
ATOM 782 C CA . ILE A 1 103 ? -0.573 -8.092 -1.035 1.00 68.50 103 ILE A CA 1
ATOM 783 C C . ILE A 1 103 ? 0.724 -8.506 -0.339 1.00 68.50 103 ILE A C 1
ATOM 785 O O . ILE A 1 103 ? 1.626 -9.088 -0.936 1.00 68.50 103 ILE A O 1
ATOM 789 N N . THR A 1 104 ? 0.815 -8.217 0.954 1.00 74.94 104 THR A N 1
ATOM 790 C CA . THR A 1 104 ? 2.018 -8.465 1.743 1.00 74.94 104 THR A CA 1
ATOM 791 C C . THR A 1 104 ? 1.673 -8.673 3.208 1.00 74.94 104 THR A C 1
ATOM 793 O O . THR A 1 104 ? 0.661 -8.179 3.707 1.00 74.94 104 THR A O 1
ATOM 796 N N . GLN A 1 105 ? 2.540 -9.390 3.911 1.00 73.50 105 GLN A N 1
ATOM 797 C CA . GLN A 1 105 ? 2.521 -9.475 5.361 1.00 73.50 105 GLN A CA 1
ATOM 798 C C . GLN A 1 105 ? 3.858 -8.956 5.883 1.00 73.50 105 GLN A C 1
ATOM 800 O O . GLN A 1 105 ? 4.913 -9.485 5.537 1.00 73.50 105 GLN A O 1
ATOM 805 N N . ALA A 1 106 ? 3.821 -7.912 6.708 1.00 73.94 106 ALA A N 1
ATOM 806 C CA . ALA A 1 106 ? 5.018 -7.262 7.224 1.00 73.94 106 ALA A CA 1
ATOM 807 C C . ALA A 1 106 ? 4.820 -6.783 8.666 1.00 73.94 106 ALA A C 1
ATOM 809 O O . ALA A 1 106 ? 3.745 -6.325 9.046 1.00 73.94 106 ALA A O 1
ATOM 810 N N . ILE A 1 107 ? 5.880 -6.833 9.473 1.00 74.06 107 ILE A N 1
ATOM 811 C CA . ILE A 1 107 ? 5.905 -6.148 10.771 1.00 74.06 107 ILE A CA 1
ATOM 812 C C . ILE A 1 107 ? 6.312 -4.702 10.513 1.00 74.06 107 ILE A C 1
ATOM 814 O O . ILE A 1 107 ? 7.405 -4.441 10.013 1.00 74.06 107 ILE A O 1
ATOM 818 N N . VAL A 1 108 ? 5.441 -3.760 10.866 1.00 74.31 108 VAL A N 1
ATOM 819 C CA . VAL A 1 108 ? 5.655 -2.335 10.608 1.00 74.31 108 VAL A CA 1
ATOM 820 C C . VAL A 1 108 ? 5.724 -1.548 11.909 1.00 74.31 108 VAL A C 1
ATOM 822 O O . VAL A 1 108 ? 4.930 -1.729 12.840 1.00 74.31 108 VAL A O 1
ATOM 825 N N . ARG A 1 109 ? 6.688 -0.627 11.969 1.00 73.81 109 ARG A N 1
ATOM 826 C CA . ARG A 1 109 ? 6.757 0.364 13.040 1.00 73.81 109 ARG A CA 1
ATOM 827 C C . ARG A 1 109 ? 5.952 1.584 12.623 1.00 73.81 109 ARG A C 1
ATOM 829 O O . ARG A 1 109 ? 6.263 2.238 11.632 1.00 73.81 109 ARG A O 1
ATOM 836 N N . VAL A 1 110 ? 4.917 1.883 13.394 1.00 75.62 110 VAL A N 1
ATOM 837 C CA . VAL A 1 110 ? 4.029 3.006 13.109 1.00 75.62 110 VAL A CA 1
ATOM 838 C C . VAL A 1 110 ? 4.698 4.312 13.528 1.00 75.62 110 VAL A C 1
ATOM 840 O O . VAL A 1 110 ? 5.260 4.421 14.618 1.00 75.62 110 VAL A O 1
ATOM 843 N N . SER A 1 111 ? 4.607 5.309 12.657 1.00 72.81 111 SER A N 1
ATOM 844 C CA . SER A 1 111 ? 4.917 6.704 12.952 1.00 72.81 111 SER A CA 1
ATOM 845 C C . SER A 1 111 ? 3.640 7.450 13.339 1.00 72.81 111 SER A C 1
ATOM 847 O O . SER A 1 111 ? 2.541 7.110 12.906 1.00 72.81 111 SER A O 1
ATOM 849 N N . THR A 1 112 ? 3.766 8.484 14.163 1.00 68.56 112 THR A N 1
ATOM 850 C CA . THR A 1 112 ? 2.617 9.229 14.692 1.00 68.56 112 THR A CA 1
ATOM 851 C C . THR A 1 112 ? 2.687 10.700 14.336 1.00 68.56 112 THR A C 1
ATOM 853 O O . THR A 1 112 ? 3.755 11.302 14.439 1.00 68.56 112 THR A O 1
ATOM 856 N N . LYS A 1 113 ? 1.543 11.308 13.995 1.00 60.81 113 LYS A N 1
ATOM 857 C CA . LYS A 1 113 ? 1.440 12.775 13.923 1.00 60.81 113 LYS A CA 1
ATOM 858 C C . LYS A 1 113 ? 1.798 13.398 15.276 1.00 60.81 113 LYS A C 1
ATOM 860 O O . LYS A 1 113 ? 1.448 12.848 16.319 1.00 60.81 113 LYS A O 1
ATOM 865 N N . ILE A 1 114 ? 2.487 14.537 15.238 1.00 56.97 114 ILE A N 1
ATOM 866 C CA . ILE A 1 114 ? 2.808 15.341 16.423 1.00 56.97 114 ILE A CA 1
ATOM 867 C C . ILE A 1 114 ? 1.521 16.031 16.902 1.00 56.97 114 ILE A C 1
ATOM 869 O O . ILE A 1 114 ? 0.846 16.683 16.109 1.00 56.97 114 ILE A O 1
ATOM 873 N N . GLY A 1 115 ? 1.204 15.900 18.195 1.00 53.81 115 GLY A N 1
ATOM 874 C CA . GLY A 1 115 ? 0.021 16.494 18.831 1.00 53.81 115 GLY A CA 1
ATOM 875 C C . GLY A 1 115 ? -1.135 15.499 19.016 1.00 53.81 115 GLY A C 1
ATOM 876 O O . GLY A 1 115 ? -1.464 14.753 18.100 1.00 53.81 115 GLY A O 1
ATOM 877 N N . ASN A 1 116 ? -1.759 15.537 20.201 1.00 52.56 116 ASN A N 1
ATOM 878 C CA . ASN A 1 116 ? -2.743 14.604 20.790 1.00 52.56 116 ASN A CA 1
ATOM 879 C C . ASN A 1 116 ? -2.191 13.289 21.378 1.00 52.56 116 ASN A C 1
ATOM 881 O O . ASN A 1 116 ? -1.191 12.765 20.886 1.00 52.56 116 ASN A O 1
ATOM 885 N N . PRO A 1 117 ? -2.841 12.728 22.428 1.00 59.41 117 PRO A N 1
ATOM 886 C CA . PRO A 1 117 ? -2.570 11.365 22.874 1.00 59.41 117 PRO A CA 1
ATOM 887 C C . PRO A 1 117 ? -2.860 10.401 21.718 1.00 59.41 117 PRO A C 1
ATOM 889 O O . PRO A 1 117 ? -4.004 10.060 21.421 1.00 59.41 117 PRO A O 1
ATOM 892 N N . ASN A 1 118 ? -1.797 10.013 21.020 1.00 69.19 118 ASN A N 1
ATOM 893 C CA . ASN A 1 118 ? -1.855 9.132 19.872 1.00 69.19 118 ASN A CA 1
ATOM 894 C C . ASN A 1 118 ? -1.718 7.684 20.353 1.00 69.19 118 ASN A C 1
ATOM 896 O O . ASN A 1 118 ? -0.662 7.262 20.826 1.00 69.19 118 ASN A O 1
ATOM 900 N N . ASN A 1 119 ? -2.790 6.908 20.195 1.00 73.88 119 ASN A N 1
ATOM 901 C CA . ASN A 1 119 ? -2.853 5.509 20.625 1.00 73.88 119 ASN A CA 1
ATOM 902 C C . ASN A 1 119 ? -1.900 4.573 19.860 1.00 73.88 119 ASN A C 1
ATOM 904 O O . ASN A 1 119 ? -1.807 3.397 20.203 1.00 73.88 119 ASN A O 1
ATOM 908 N N . PHE A 1 120 ? -1.199 5.062 18.838 1.00 79.69 120 PHE A N 1
ATOM 909 C CA . PHE A 1 120 ? -0.212 4.316 18.065 1.00 79.69 120 PHE A CA 1
ATOM 910 C C . PHE A 1 120 ? 1.240 4.628 18.465 1.00 79.69 120 PHE A C 1
ATOM 912 O O . PHE A 1 120 ? 2.145 3.915 18.035 1.00 79.69 120 PHE A O 1
ATOM 919 N N . PHE A 1 121 ? 1.481 5.646 19.301 1.00 77.94 121 PHE A N 1
ATOM 920 C CA . PHE A 1 121 ? 2.836 6.062 19.676 1.00 77.94 121 PHE A CA 1
ATOM 921 C C . PHE A 1 121 ? 3.600 4.940 20.387 1.00 77.94 121 PHE A C 1
ATOM 923 O O . PHE A 1 121 ? 3.080 4.311 21.309 1.00 77.94 121 PHE A O 1
ATOM 930 N N . SER A 1 122 ? 4.841 4.698 19.952 1.00 75.44 122 SER A N 1
ATOM 931 C CA . SER A 1 122 ? 5.729 3.646 20.475 1.00 75.44 122 SER A CA 1
ATOM 932 C C . SER A 1 122 ? 5.146 2.225 20.429 1.00 75.44 122 SER A C 1
ATOM 934 O O . SER A 1 122 ? 5.568 1.362 21.197 1.00 75.44 122 SER A O 1
ATOM 936 N N . ARG A 1 123 ? 4.190 1.957 19.528 1.00 81.06 123 ARG A N 1
ATOM 937 C CA . ARG A 1 123 ? 3.615 0.622 19.319 1.00 81.06 123 ARG A CA 1
ATOM 938 C C . ARG A 1 123 ? 4.055 0.026 17.983 1.00 81.06 123 ARG A C 1
ATOM 940 O O . ARG A 1 123 ? 4.227 0.736 16.994 1.00 81.06 123 ARG A O 1
ATOM 947 N N . THR A 1 124 ? 4.186 -1.295 17.967 1.00 84.00 124 THR A N 1
ATOM 948 C CA . THR A 1 124 ? 4.478 -2.090 16.771 1.00 84.00 124 THR A CA 1
ATOM 949 C C . THR A 1 124 ? 3.230 -2.856 16.367 1.00 84.00 124 THR A C 1
ATOM 951 O O . THR A 1 124 ? 2.464 -3.302 17.226 1.00 84.00 124 THR A O 1
ATOM 954 N N . TYR A 1 125 ? 3.015 -2.993 15.062 1.00 87.06 125 TYR A N 1
ATOM 955 C CA . TYR A 1 125 ? 1.872 -3.712 14.522 1.00 87.06 125 TYR A CA 1
ATOM 956 C C . TYR A 1 125 ? 2.329 -4.688 13.440 1.00 87.06 125 TYR A C 1
ATOM 958 O O . TYR A 1 125 ? 3.246 -4.403 12.670 1.00 87.06 125 TYR A O 1
ATOM 966 N N . SER A 1 126 ? 1.666 -5.835 13.377 1.00 89.00 126 SER A N 1
ATOM 967 C CA . SER A 1 126 ? 1.655 -6.682 12.192 1.00 89.00 126 SER A CA 1
ATOM 968 C C . SER A 1 126 ? 0.691 -6.048 11.197 1.00 89.00 126 SER A C 1
ATOM 970 O O . SER A 1 126 ? -0.459 -5.782 11.551 1.00 89.00 126 SER A O 1
ATOM 972 N N . LEU A 1 127 ? 1.169 -5.761 9.990 1.00 90.25 127 LEU A N 1
ATOM 973 C CA . LEU A 1 127 ? 0.362 -5.324 8.862 1.00 90.25 127 LEU A CA 1
ATOM 974 C C . LEU A 1 127 ? 0.163 -6.507 7.920 1.00 90.25 127 LEU A C 1
ATOM 976 O O . LEU A 1 127 ? 1.123 -7.063 7.391 1.00 90.25 127 LEU A O 1
ATOM 980 N N . THR A 1 128 ? -1.097 -6.851 7.686 1.00 90.62 128 THR A N 1
ATOM 981 C CA . THR A 1 128 ? -1.499 -7.788 6.640 1.00 90.62 128 THR A CA 1
ATOM 982 C C . THR A 1 128 ? -2.301 -7.031 5.590 1.00 90.62 128 THR A C 1
ATOM 984 O O . THR A 1 128 ? -3.323 -6.420 5.907 1.00 90.62 128 THR A O 1
ATOM 987 N N . VAL A 1 129 ? -1.817 -7.050 4.350 1.00 90.25 129 VAL A N 1
ATOM 988 C CA . VAL A 1 129 ? -2.467 -6.449 3.185 1.00 90.25 129 VAL A CA 1
ATOM 989 C C . VAL A 1 129 ? -3.078 -7.564 2.353 1.00 90.25 129 VAL A C 1
ATOM 991 O O . VAL A 1 129 ? -2.369 -8.476 1.937 1.00 90.25 129 VAL A O 1
ATOM 994 N N . THR A 1 130 ? -4.385 -7.509 2.114 1.00 90.00 130 THR A N 1
ATOM 995 C CA . THR A 1 130 ? -5.109 -8.506 1.311 1.00 90.00 130 THR A CA 1
ATOM 996 C C . THR A 1 130 ? -5.982 -7.835 0.268 1.00 90.00 130 THR A C 1
ATOM 998 O O . THR A 1 130 ? -6.275 -6.646 0.352 1.00 90.00 130 THR A O 1
ATOM 1001 N N . THR A 1 131 ? -6.426 -8.602 -0.721 1.00 87.19 131 THR A N 1
ATOM 1002 C CA . THR A 1 131 ? -7.431 -8.162 -1.689 1.00 87.19 131 THR A CA 1
ATOM 1003 C C . THR A 1 131 ? -8.695 -9.004 -1.549 1.00 87.19 131 THR A C 1
ATOM 1005 O O . THR A 1 131 ? -8.623 -10.196 -1.245 1.00 87.19 131 THR A O 1
ATOM 1008 N N . ASN A 1 132 ? -9.859 -8.394 -1.763 1.00 85.69 132 ASN A N 1
ATOM 1009 C CA . ASN A 1 132 ? -11.115 -9.111 -1.958 1.00 85.69 132 ASN A CA 1
ATOM 1010 C C . ASN A 1 132 ? -11.959 -8.362 -2.997 1.00 85.69 132 ASN A C 1
ATOM 1012 O O . ASN A 1 132 ? -12.642 -7.386 -2.676 1.00 85.69 132 ASN A O 1
ATOM 1016 N N . GLY A 1 133 ? -11.871 -8.817 -4.249 1.00 85.00 133 GLY A N 1
ATOM 1017 C CA . GLY A 1 133 ? -12.543 -8.200 -5.388 1.00 85.00 133 GLY A CA 1
ATOM 1018 C C . GLY A 1 133 ? -12.079 -6.752 -5.599 1.00 85.00 133 GLY A C 1
ATOM 1019 O O . GLY A 1 133 ? -10.886 -6.532 -5.786 1.00 85.00 133 GLY A O 1
ATOM 1020 N N . PRO A 1 134 ? -12.979 -5.754 -5.546 1.00 91.75 134 PRO A N 1
ATOM 1021 C CA . PRO A 1 134 ? -12.652 -4.367 -5.879 1.00 91.75 134 PRO A CA 1
ATOM 1022 C C . PRO A 1 134 ? -11.913 -3.609 -4.764 1.00 91.75 134 PRO A C 1
ATOM 1024 O O . PRO A 1 134 ? -11.773 -2.393 -4.854 1.00 91.75 134 PRO A O 1
ATOM 1027 N N . LYS A 1 135 ? -11.482 -4.279 -3.687 1.00 93.69 135 LYS A N 1
ATOM 1028 C CA . LYS A 1 135 ? -10.938 -3.627 -2.488 1.00 93.69 135 LYS A CA 1
ATOM 1029 C C . LYS A 1 135 ? -9.628 -4.243 -2.028 1.00 93.69 135 LYS A C 1
ATOM 1031 O O . LYS A 1 135 ? -9.487 -5.467 -1.992 1.00 93.69 135 LYS A O 1
ATOM 1036 N N . ILE A 1 136 ? -8.715 -3.380 -1.591 1.00 92.88 136 ILE A N 1
ATOM 1037 C CA . ILE A 1 136 ? -7.504 -3.757 -0.855 1.00 92.88 136 ILE A CA 1
ATOM 1038 C C . ILE A 1 136 ? -7.731 -3.436 0.619 1.00 92.88 136 ILE A C 1
ATOM 1040 O O . ILE A 1 136 ? -8.152 -2.331 0.958 1.00 92.88 136 ILE A O 1
ATOM 1044 N N . PHE A 1 137 ? -7.459 -4.402 1.489 1.00 94.62 137 PHE A N 1
ATOM 1045 C CA . PHE A 1 137 ? -7.653 -4.321 2.931 1.00 94.62 137 PHE A CA 1
ATOM 1046 C C . PHE A 1 137 ? -6.316 -4.247 3.654 1.00 94.62 137 PHE A C 1
ATOM 1048 O O . PHE A 1 137 ? -5.369 -4.945 3.304 1.00 94.62 137 PHE A O 1
ATOM 1055 N N . PHE A 1 138 ? -6.280 -3.442 4.712 1.00 94.44 138 PHE A N 1
ATOM 1056 C CA . PHE A 1 138 ? -5.136 -3.261 5.594 1.00 94.44 138 PHE A CA 1
ATOM 1057 C C . PHE A 1 138 ? -5.556 -3.631 7.012 1.00 94.44 138 PHE A C 1
ATOM 1059 O O . PHE A 1 138 ? -6.351 -2.926 7.644 1.00 94.44 138 PHE A O 1
ATOM 1066 N N . LEU A 1 139 ? -5.029 -4.746 7.504 1.00 93.94 139 LEU A N 1
ATOM 1067 C CA . LEU A 1 139 ? -5.250 -5.243 8.853 1.00 93.94 139 LEU A CA 1
ATOM 1068 C C . LEU A 1 139 ? -4.015 -4.945 9.704 1.00 93.94 139 LEU A C 1
ATOM 1070 O O . LEU A 1 139 ? -2.934 -5.450 9.418 1.00 93.94 139 LEU A O 1
ATOM 1074 N N . PHE A 1 140 ? -4.194 -4.152 10.758 1.00 91.19 140 PHE A N 1
ATOM 1075 C CA . PHE A 1 140 ? -3.168 -3.866 11.756 1.00 91.19 140 PHE A CA 1
ATOM 1076 C C . PHE A 1 140 ? -3.495 -4.578 13.064 1.00 91.19 140 PHE A C 1
ATOM 1078 O O . PHE A 1 140 ? -4.503 -4.271 13.707 1.00 91.19 140 PHE A O 1
ATOM 1085 N N . GLU A 1 141 ? -2.610 -5.468 13.492 1.00 91.56 141 GLU A N 1
ATOM 1086 C CA . GLU A 1 141 ? -2.722 -6.196 14.756 1.00 91.56 141 GLU A CA 1
ATOM 1087 C C . GLU A 1 141 ? -1.588 -5.786 15.685 1.00 91.56 141 GLU A C 1
ATOM 1089 O O . GLU A 1 141 ? -0.418 -5.825 15.305 1.00 91.56 141 GLU A O 1
ATOM 1094 N N . TYR A 1 142 ? -1.921 -5.345 16.899 1.00 88.81 142 TYR A N 1
ATOM 1095 C CA . TYR A 1 142 ? -0.906 -4.939 17.867 1.00 88.81 142 TYR A CA 1
ATOM 1096 C C . TYR A 1 142 ? 0.026 -6.106 18.208 1.00 88.81 142 TYR A C 1
ATOM 1098 O O . TYR A 1 142 ? -0.433 -7.164 18.637 1.00 88.81 142 TYR A O 1
ATOM 1106 N N . VAL A 1 143 ? 1.332 -5.873 18.077 1.00 86.38 143 VAL A N 1
ATOM 1107 C CA . VAL A 1 143 ? 2.380 -6.807 18.489 1.00 86.38 143 VAL A CA 1
ATOM 1108 C C . VAL A 1 143 ? 2.998 -6.261 19.776 1.00 86.38 143 VAL A C 1
ATOM 1110 O O . VAL A 1 143 ? 3.698 -5.241 19.730 1.00 86.38 143 VAL A O 1
ATOM 1113 N N . PRO A 1 144 ? 2.747 -6.894 20.938 1.00 78.62 144 PRO A N 1
ATOM 1114 C CA . PRO A 1 144 ? 3.455 -6.555 22.160 1.00 78.62 144 PRO A CA 1
ATOM 1115 C C . PRO A 1 144 ? 4.948 -6.777 21.930 1.00 78.62 144 PRO A C 1
ATOM 1117 O O . PRO A 1 144 ? 5.349 -7.848 21.473 1.00 78.62 144 PRO A O 1
ATOM 1120 N N . LEU A 1 145 ? 5.778 -5.782 22.242 1.00 66.44 145 LEU A N 1
ATOM 1121 C CA . LEU A 1 145 ? 7.214 -6.018 22.326 1.00 66.44 145 LEU A CA 1
ATOM 1122 C C . LEU A 1 145 ? 7.430 -7.033 23.457 1.00 66.44 145 LEU A C 1
ATOM 1124 O O . LEU A 1 145 ? 7.168 -6.728 24.620 1.00 66.44 145 LEU A O 1
ATOM 1128 N N . LEU A 1 146 ? 7.850 -8.251 23.111 1.00 53.66 146 LEU A N 1
ATOM 1129 C CA . LEU A 1 146 ? 8.417 -9.196 24.068 1.00 53.66 146 LEU A CA 1
ATOM 1130 C C . LEU A 1 146 ? 9.721 -8.563 24.563 1.00 53.66 146 LEU A C 1
ATOM 1132 O O . LEU A 1 146 ? 10.688 -8.546 23.816 1.00 53.66 146 LEU A O 1
ATOM 1136 N N . ASN A 1 147 ? 9.667 -7.966 25.757 1.00 43.22 147 ASN A N 1
ATOM 1137 C CA . ASN A 1 147 ? 10.772 -7.503 26.605 1.00 43.22 147 ASN A CA 1
ATOM 1138 C C . ASN A 1 147 ? 12.124 -7.310 25.889 1.00 43.22 147 ASN A C 1
ATOM 1140 O O . ASN A 1 147 ? 12.852 -8.279 25.669 1.00 43.22 147 ASN A O 1
ATOM 1144 N N . ALA A 1 148 ? 12.459 -6.053 25.586 1.00 42.56 148 ALA A N 1
ATOM 1145 C CA . ALA A 1 148 ? 13.855 -5.637 25.456 1.00 42.56 148 ALA A CA 1
ATOM 1146 C C . ALA A 1 148 ? 14.488 -5.507 26.848 1.00 42.56 148 ALA A C 1
ATOM 1148 O O . ALA A 1 148 ? 13.757 -5.070 27.771 1.00 42.56 148 ALA A O 1
#

Radius of gyration: 16.86 Å; chains: 1; bounding box: 42×27×48 Å